Protein AF-A0A060CLX1-F1 (afdb_monomer_lite)

Organism: NCBI:txid453122

Radius of gyration: 15.93 Å; chains: 1; bounding box: 39×36×43 Å

InterPro domains:
  IPR006047 Glycosyl hydrolase family 13, catalytic domain [PF00128] (34-135)
  IPR017853 Glycoside hydrolase superfamily [SSF51445] (4-137)

pLDDT: mean 95.96, std 5.62, range [49.81, 98.69]

Foldseek 3Di:
DPPDLEEAPVVLLVLLLCPLVVVDFLVVSLVSVVVVCVVCDVNRQLAYEDENDEQAFWQNCQSDPDPLSLLLSVLCLLQDHYHYDDYAQVQLPDGAGGPPRNVDDHPPVSPDPPRPSNVSNVVSVVVSVVQVLSNRFDWDFDDDHQWNWIWRHDVDNVSIDIDTHRSD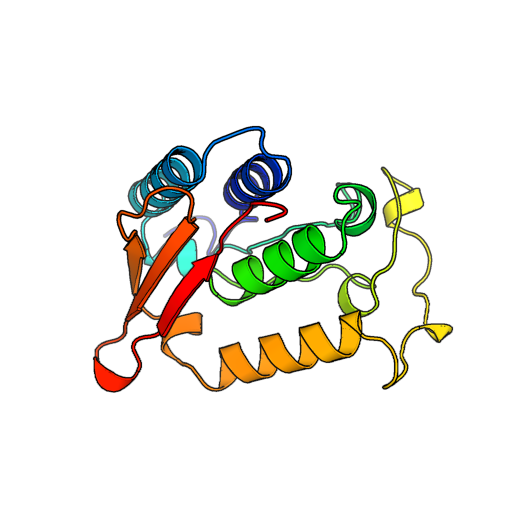PD

Secondary structure (DSSP, 8-state):
--S-S--B-HHHHHHHHHHHTTSS-HHHHHHHHHHHHHHH-HHHHHHSEEES--TTS--HHHH--SHHHHHHHHHHHHHSSSEEEPPTTGGGT----STTGGGPPP-GGG-STT-HHHHHHHHHHHHHHH-HHHHHPEEEE---SSSEEEEEE-S-GGG-EEEEE--S--

Structure (mmCIF, N/CA/C/O backbone):
data_AF-A0A060CLX1-F1
#
_entry.id   AF-A0A060CLX1-F1
#
loop_
_atom_site.group_PDB
_atom_site.id
_atom_site.type_symbol
_atom_site.label_atom_id
_atom_site.label_alt_id
_atom_site.label_comp_id
_atom_site.label_asym_id
_atom_site.label_entity_id
_atom_site.label_seq_id
_atom_site.pdbx_PDB_ins_code
_atom_site.Cartn_x
_atom_site.Cartn_y
_atom_site.Cartn_z
_atom_site.occupancy
_atom_site.B_iso_or_equiv
_atom_site.auth_seq_id
_atom_site.auth_comp_id
_atom_site.auth_asym_id
_atom_site.auth_atom_id
_atom_site.pdbx_PDB_model_num
ATOM 1 N N . TYR A 1 1 ? -23.623 19.374 -2.122 1.00 49.81 1 TYR A N 1
ATOM 2 C CA . TYR A 1 1 ? -23.088 18.103 -2.648 1.00 49.81 1 TYR A CA 1
ATOM 3 C C . TYR A 1 1 ? -21.572 18.183 -2.641 1.00 49.81 1 TYR A C 1
ATOM 5 O O . TYR A 1 1 ? -21.077 19.271 -2.926 1.00 49.81 1 TYR A O 1
ATOM 13 N N . PRO A 1 2 ? -20.837 17.120 -2.265 1.00 68.62 2 PRO A N 1
ATOM 14 C CA . PRO A 1 2 ? -19.383 17.125 -2.406 1.00 68.62 2 PRO A CA 1
ATOM 15 C C . PRO A 1 2 ? -19.018 17.325 -3.884 1.00 68.62 2 PRO A C 1
ATOM 17 O O . PRO A 1 2 ? -19.722 16.833 -4.763 1.00 68.62 2 PRO A O 1
ATOM 20 N N . ALA A 1 3 ? -17.953 18.082 -4.156 1.00 86.56 3 ALA A N 1
ATOM 21 C CA . ALA A 1 3 ? -17.524 18.371 -5.527 1.00 86.56 3 ALA A CA 1
ATOM 22 C C . ALA A 1 3 ? -16.907 17.144 -6.230 1.00 86.56 3 ALA A C 1
ATOM 24 O O . ALA A 1 3 ? -16.885 17.094 -7.455 1.00 86.56 3 ALA A O 1
ATOM 25 N N . VAL A 1 4 ? -16.418 16.165 -5.457 1.00 91.81 4 VAL A N 1
ATOM 26 C CA . VAL A 1 4 ? -15.814 14.907 -5.924 1.00 91.81 4 VAL A CA 1
ATOM 27 C C . VAL A 1 4 ? -16.103 13.770 -4.935 1.00 91.81 4 VAL A C 1
ATOM 29 O O . VAL A 1 4 ? -16.240 14.015 -3.735 1.00 91.81 4 VAL A O 1
ATOM 32 N N . ASP A 1 5 ? -16.156 12.526 -5.419 1.00 91.25 5 ASP A N 1
ATOM 33 C CA . ASP A 1 5 ? -16.372 11.335 -4.578 1.00 91.25 5 ASP A CA 1
ATOM 34 C C . ASP A 1 5 ? -15.096 10.821 -3.898 1.00 91.25 5 ASP A C 1
ATOM 36 O O . ASP A 1 5 ? -15.161 10.216 -2.828 1.00 91.25 5 ASP A O 1
ATOM 40 N N . GLY A 1 6 ? -13.937 11.061 -4.509 1.00 92.25 6 GLY A N 1
ATOM 41 C CA . GLY A 1 6 ? -12.635 10.631 -4.016 1.00 92.25 6 GLY A CA 1
ATOM 42 C C . GLY A 1 6 ? -11.505 11.334 -4.760 1.00 92.25 6 GLY A C 1
ATOM 43 O O . GLY A 1 6 ? -11.689 11.846 -5.862 1.00 92.25 6 GLY A O 1
ATOM 44 N N . VAL A 1 7 ? -10.329 11.361 -4.140 1.00 95.38 7 VAL A N 1
ATOM 45 C CA . VAL A 1 7 ? -9.103 11.944 -4.701 1.00 95.38 7 VAL A CA 1
ATOM 46 C C . VAL A 1 7 ? -7.963 10.935 -4.634 1.00 95.38 7 VAL A C 1
ATOM 48 O O . VAL A 1 7 ? -8.042 9.938 -3.914 1.00 95.38 7 VAL A O 1
ATOM 51 N N . MET A 1 8 ? -6.877 11.197 -5.356 1.00 97.31 8 MET A N 1
ATOM 52 C CA . MET A 1 8 ? -5.642 10.432 -5.199 1.00 97.31 8 MET A CA 1
ATOM 53 C C . MET A 1 8 ? -5.014 10.728 -3.836 1.00 97.31 8 MET A C 1
ATOM 55 O O . MET A 1 8 ? -4.643 11.865 -3.547 1.00 97.31 8 MET A O 1
ATOM 59 N N . ASN A 1 9 ? -4.858 9.703 -3.000 1.00 97.12 9 ASN A N 1
ATOM 60 C CA . ASN A 1 9 ? -4.272 9.827 -1.670 1.00 97.12 9 ASN A CA 1
ATOM 61 C C . ASN A 1 9 ? -2.732 9.912 -1.733 1.00 97.12 9 ASN A C 1
ATOM 63 O O . ASN A 1 9 ? -2.003 9.014 -1.302 1.00 97.12 9 ASN A O 1
ATOM 67 N N . MET A 1 10 ? -2.230 11.023 -2.277 1.00 97.31 10 MET A N 1
ATOM 68 C CA . MET A 1 10 ? -0.794 11.307 -2.382 1.00 97.31 10 MET A CA 1
ATOM 69 C C . MET A 1 10 ? -0.150 11.597 -1.018 1.00 97.31 10 MET A C 1
ATOM 71 O O . MET A 1 10 ? 1.054 11.388 -0.837 1.00 97.31 10 MET A O 1
ATOM 75 N N . HIS A 1 11 ? -0.942 12.027 -0.031 1.00 97.19 11 HIS A N 1
ATOM 76 C CA . HIS A 1 11 ? -0.466 12.208 1.338 1.00 97.19 11 HIS A CA 1
ATOM 77 C C . HIS A 1 11 ? -0.151 10.857 1.997 1.00 97.19 11 HIS A C 1
ATOM 79 O O . HIS A 1 11 ? 0.964 10.649 2.475 1.00 97.19 11 HIS A O 1
ATOM 85 N N . GLY A 1 12 ? -1.069 9.891 1.903 1.00 97.88 12 GLY A N 1
ATOM 86 C CA . GLY A 1 12 ? -0.856 8.514 2.345 1.00 97.88 12 GLY A CA 1
ATOM 87 C C . GLY A 1 12 ? 0.348 7.864 1.662 1.00 97.88 12 GLY A C 1
ATOM 88 O O . GLY A 1 12 ? 1.184 7.260 2.334 1.00 97.88 12 GLY A O 1
ATOM 89 N N . ARG A 1 13 ? 0.520 8.075 0.347 1.00 98.25 13 ARG A N 1
ATOM 90 C CA . ARG A 1 13 ? 1.744 7.677 -0.374 1.00 98.25 13 ARG A CA 1
ATOM 91 C C . ARG A 1 13 ? 3.006 8.229 0.288 1.00 98.25 13 ARG A C 1
ATOM 93 O O . ARG A 1 13 ? 3.963 7.492 0.507 1.00 98.25 13 ARG A O 1
ATOM 100 N N . THR A 1 14 ? 3.013 9.524 0.594 1.00 98.50 14 THR A N 1
ATOM 101 C CA . THR A 1 14 ? 4.171 10.214 1.180 1.00 98.50 14 THR A CA 1
ATOM 102 C C . THR A 1 14 ? 4.524 9.648 2.552 1.00 98.50 14 THR A C 1
ATOM 104 O O . THR A 1 14 ? 5.695 9.366 2.802 1.00 98.50 14 THR A O 1
ATOM 107 N N . ILE A 1 15 ? 3.519 9.410 3.402 1.00 98.56 15 ILE A N 1
ATOM 108 C CA . ILE A 1 15 ? 3.701 8.786 4.719 1.00 98.56 15 ILE A CA 1
ATOM 109 C C . ILE A 1 15 ? 4.324 7.393 4.570 1.00 98.56 15 ILE A C 1
ATOM 111 O O . ILE A 1 15 ? 5.328 7.101 5.218 1.00 98.56 15 ILE A O 1
ATOM 115 N N . LEU A 1 16 ? 3.771 6.545 3.695 1.00 98.44 16 LEU A N 1
ATOM 116 C CA . LEU A 1 16 ? 4.256 5.173 3.510 1.00 98.44 16 LEU A CA 1
ATOM 117 C C . LEU A 1 16 ? 5.688 5.128 2.972 1.00 98.44 16 LEU A C 1
ATOM 119 O O . LEU A 1 16 ? 6.501 4.351 3.465 1.00 98.44 16 LEU A O 1
ATOM 123 N N . LEU A 1 17 ? 6.028 5.976 1.999 1.00 98.38 17 LEU A N 1
ATOM 124 C CA . LEU A 1 17 ? 7.393 6.033 1.474 1.00 98.38 17 LEU A CA 1
ATOM 125 C C . LEU A 1 17 ? 8.385 6.560 2.515 1.00 98.38 17 LEU A C 1
ATOM 127 O O . LEU A 1 17 ? 9.489 6.030 2.619 1.00 98.38 17 LEU A O 1
ATOM 131 N N . ALA A 1 18 ? 8.006 7.571 3.301 1.00 98.44 18 ALA A N 1
ATOM 132 C CA . ALA A 1 18 ? 8.853 8.082 4.374 1.00 98.44 18 ALA A CA 1
ATOM 133 C C . ALA A 1 18 ? 9.081 7.029 5.471 1.00 98.44 18 ALA A C 1
ATOM 135 O O . ALA A 1 18 ? 10.209 6.884 5.937 1.00 98.44 18 ALA A O 1
ATOM 136 N N . LEU A 1 19 ? 8.044 6.265 5.834 1.00 98.06 19 LEU A N 1
ATOM 137 C CA . LEU A 1 19 ? 8.141 5.143 6.769 1.00 98.06 19 LEU A CA 1
ATOM 138 C C . LEU A 1 19 ? 9.112 4.072 6.258 1.00 98.06 19 LEU A C 1
ATOM 140 O O . LEU A 1 19 ? 10.051 3.701 6.953 1.00 98.06 19 LEU A O 1
ATOM 144 N N . LEU A 1 20 ? 8.912 3.596 5.027 1.00 97.88 20 LEU A N 1
ATOM 145 C CA . LEU A 1 20 ? 9.689 2.485 4.469 1.00 97.88 20 LEU A CA 1
ATOM 146 C C . LEU A 1 20 ? 11.145 2.855 4.188 1.00 97.88 20 LEU A C 1
ATOM 148 O O . LEU A 1 20 ? 12.011 1.988 4.213 1.00 97.88 20 LEU A O 1
ATOM 152 N N . GLN A 1 21 ? 11.428 4.134 3.944 1.00 96.81 21 GLN A N 1
ATOM 153 C CA . GLN A 1 21 ? 12.787 4.657 3.795 1.00 96.81 21 GLN A CA 1
ATOM 154 C C . GLN A 1 21 ? 13.404 5.105 5.129 1.00 96.81 21 GLN A C 1
ATOM 156 O O . GLN A 1 21 ? 14.431 5.779 5.115 1.00 96.81 21 GLN A O 1
ATOM 161 N N . ALA A 1 22 ? 12.774 4.773 6.263 1.00 96.25 22 ALA A N 1
ATOM 162 C CA . ALA A 1 22 ? 13.215 5.141 7.609 1.00 96.25 22 ALA A CA 1
ATOM 163 C C . ALA A 1 22 ? 13.436 6.656 7.812 1.00 96.25 22 ALA A C 1
ATOM 165 O O . ALA A 1 22 ? 14.217 7.076 8.663 1.00 96.25 22 ALA A O 1
ATOM 166 N N . ARG A 1 23 ? 12.734 7.500 7.042 1.00 97.62 23 ARG A N 1
ATOM 167 C CA . ARG A 1 23 ? 12.762 8.968 7.183 1.00 97.62 23 ARG A CA 1
ATOM 168 C C . ARG A 1 23 ? 11.893 9.454 8.342 1.00 97.62 23 ARG A C 1
ATOM 170 O O . ARG A 1 23 ? 12.117 10.546 8.854 1.00 97.62 23 ARG A O 1
ATOM 177 N N . ILE A 1 24 ? 10.907 8.654 8.747 1.00 97.44 24 ILE A N 1
ATOM 178 C CA . ILE A 1 24 ? 10.068 8.876 9.929 1.00 97.44 24 ILE A CA 1
ATOM 179 C C . ILE A 1 24 ? 9.900 7.564 10.697 1.00 97.44 24 ILE A C 1
ATOM 181 O O . ILE A 1 24 ? 9.952 6.484 10.111 1.00 97.44 24 ILE A O 1
ATOM 185 N N . SER A 1 25 ? 9.679 7.662 12.010 1.00 96.88 25 SER A N 1
ATOM 186 C CA . SER A 1 25 ? 9.451 6.485 12.851 1.00 96.88 25 SER A CA 1
ATOM 187 C C . SER A 1 25 ? 8.054 5.881 12.625 1.00 96.88 25 SER A C 1
ATOM 189 O O . SER A 1 25 ? 7.145 6.590 12.171 1.00 96.88 25 SER A O 1
ATOM 191 N N . PRO A 1 26 ? 7.835 4.603 12.980 1.00 97.12 26 PRO A N 1
ATOM 192 C CA . PRO A 1 26 ? 6.522 3.962 12.877 1.00 97.12 26 PRO A CA 1
ATOM 193 C C . PRO A 1 26 ? 5.430 4.686 13.669 1.00 97.12 26 PRO A C 1
ATOM 195 O O . PRO A 1 26 ? 4.293 4.795 13.208 1.00 97.12 26 PRO A O 1
ATOM 198 N N . GLU A 1 27 ? 5.776 5.254 14.822 1.00 96.06 27 GLU A N 1
ATOM 199 C CA . GLU A 1 27 ? 4.866 6.021 15.671 1.00 96.06 27 GLU A CA 1
ATOM 200 C C . GLU A 1 27 ? 4.484 7.347 15.008 1.00 96.06 27 GLU A C 1
ATOM 202 O O . GLU A 1 27 ? 3.312 7.728 15.023 1.00 96.06 27 GLU A O 1
ATOM 207 N N . HIS A 1 28 ? 5.449 8.040 14.389 1.00 97.12 28 HIS A N 1
ATOM 208 C CA . HIS A 1 28 ? 5.178 9.256 13.622 1.00 97.12 28 HIS A CA 1
ATOM 209 C C . HIS A 1 28 ? 4.298 8.969 12.410 1.00 97.12 28 HIS A C 1
ATOM 211 O O . HIS A 1 28 ? 3.283 9.639 12.236 1.00 97.12 28 HIS A O 1
ATOM 217 N N . ALA A 1 29 ? 4.631 7.945 11.623 1.00 97.94 29 ALA A N 1
ATOM 218 C CA . ALA A 1 29 ? 3.825 7.546 10.476 1.00 97.94 29 ALA A CA 1
ATOM 219 C C . ALA A 1 29 ? 2.393 7.180 10.893 1.00 97.94 29 ALA A C 1
ATOM 221 O O . ALA A 1 29 ? 1.435 7.619 10.259 1.00 97.94 29 ALA A O 1
ATOM 222 N N . SER A 1 30 ? 2.235 6.431 11.988 1.00 97.31 30 SER A N 1
ATOM 223 C CA . SER A 1 30 ? 0.922 6.034 12.507 1.00 97.31 30 SER A CA 1
ATOM 224 C C . SER A 1 30 ? 0.104 7.241 12.981 1.00 97.31 30 SER A C 1
ATOM 226 O O . SER A 1 30 ? -1.095 7.303 12.716 1.00 97.31 30 SER A O 1
ATOM 228 N N . ARG A 1 31 ? 0.737 8.219 13.650 1.00 97.44 31 ARG A N 1
ATOM 229 C CA . ARG A 1 31 ? 0.085 9.482 14.041 1.00 97.44 31 ARG A CA 1
ATOM 230 C C . ARG A 1 31 ? -0.344 10.298 12.824 1.00 97.44 31 ARG A C 1
ATOM 232 O O . ARG A 1 31 ? -1.499 10.690 12.759 1.00 97.44 31 ARG A O 1
ATOM 239 N N . MET A 1 32 ? 0.547 10.494 11.849 1.00 98.00 32 MET A N 1
ATOM 240 C CA . MET A 1 32 ? 0.233 11.226 10.615 1.00 98.00 32 MET A CA 1
ATOM 241 C C . MET A 1 32 ? -0.910 10.566 9.840 1.00 98.00 32 MET A C 1
ATOM 243 O O . MET A 1 32 ? -1.790 11.255 9.331 1.00 98.00 32 MET A O 1
ATOM 247 N N . TRP A 1 33 ? -0.928 9.230 9.782 1.00 97.75 33 TRP A N 1
ATOM 248 C CA . TRP A 1 33 ? -2.016 8.499 9.139 1.00 97.75 33 TRP A CA 1
ATOM 249 C C . TRP A 1 33 ? -3.348 8.709 9.863 1.00 97.75 33 TRP A C 1
ATOM 251 O O . TRP A 1 33 ? -4.353 8.967 9.209 1.00 97.75 33 TRP A O 1
ATOM 261 N N . GLN A 1 34 ? -3.362 8.639 11.200 1.00 97.25 34 GLN A N 1
ATOM 262 C CA . GLN A 1 34 ? -4.564 8.922 11.991 1.00 97.25 34 GLN A CA 1
ATOM 263 C C . GLN A 1 34 ? -5.058 10.355 11.758 1.00 97.25 34 GLN A C 1
ATOM 265 O O . GLN A 1 34 ? -6.228 10.531 11.448 1.00 97.25 34 GLN A O 1
ATOM 270 N N . THR A 1 35 ? -4.171 11.354 11.801 1.00 97.56 35 THR A N 1
ATOM 271 C CA . THR A 1 35 ? -4.527 12.752 11.510 1.00 97.56 35 THR A CA 1
ATOM 272 C C . THR A 1 35 ? -5.141 12.903 10.117 1.00 97.56 35 THR A C 1
ATOM 274 O O . THR A 1 35 ? -6.198 13.502 9.982 1.00 97.56 35 THR A O 1
ATOM 277 N N . MET A 1 36 ? -4.555 12.281 9.086 1.00 96.88 36 MET A N 1
ATOM 278 C CA . MET A 1 36 ? -5.123 12.293 7.731 1.00 96.88 36 MET A CA 1
ATOM 279 C C . MET A 1 36 ? -6.539 11.691 7.679 1.00 96.88 36 MET A C 1
ATOM 281 O O . MET A 1 36 ? -7.396 12.209 6.959 1.00 96.88 36 MET A O 1
ATOM 285 N N . MET A 1 37 ? -6.782 10.593 8.406 1.00 95.62 37 MET A N 1
ATOM 286 C CA . MET A 1 37 ? -8.105 9.962 8.496 1.00 95.62 37 MET A CA 1
ATOM 287 C C . MET A 1 37 ? -9.119 10.878 9.194 1.00 95.62 37 MET A C 1
ATOM 289 O O . MET A 1 37 ? -10.248 10.993 8.717 1.00 95.62 37 MET A O 1
ATOM 293 N N . ASP A 1 38 ? -8.711 11.524 10.288 1.00 95.56 38 ASP A N 1
ATOM 294 C CA . ASP A 1 38 ? -9.561 12.408 11.089 1.00 95.56 38 ASP A CA 1
ATOM 295 C C . ASP A 1 38 ? -9.927 13.682 10.309 1.00 95.56 38 ASP A C 1
ATOM 297 O O . ASP A 1 38 ? -11.101 14.045 10.245 1.00 95.56 38 ASP A O 1
ATOM 301 N N . ASP A 1 39 ? -8.953 14.297 9.632 1.00 95.19 39 ASP A N 1
ATOM 302 C CA . ASP A 1 39 ? -9.141 15.525 8.848 1.00 95.19 39 ASP A CA 1
ATOM 303 C C . ASP A 1 39 ? -10.010 15.301 7.602 1.00 95.19 39 ASP A C 1
ATOM 305 O O . ASP A 1 39 ? -10.791 16.167 7.206 1.00 95.19 39 ASP A O 1
ATOM 309 N N . SER A 1 40 ? -9.869 14.139 6.957 1.00 92.81 40 SER A N 1
ATOM 310 C CA . SER A 1 40 ? -10.592 13.835 5.714 1.00 92.81 40 SER A CA 1
ATOM 311 C C . SER A 1 40 ? -11.992 13.275 5.962 1.00 92.81 40 SER A C 1
ATOM 313 O O . SER A 1 40 ? -12.836 13.312 5.067 1.00 92.81 40 SER A O 1
ATOM 315 N N . GLY A 1 41 ? -12.235 12.712 7.146 1.00 92.19 41 GLY A N 1
ATOM 316 C CA . GLY A 1 41 ? -13.413 11.907 7.432 1.00 92.19 41 GLY A CA 1
ATOM 317 C C . GLY A 1 41 ? -13.323 10.498 6.837 1.00 92.19 41 GLY A C 1
ATOM 318 O O . GLY A 1 41 ? -12.855 10.268 5.716 1.00 92.19 41 GLY A O 1
ATOM 319 N N . TYR A 1 42 ? -13.819 9.526 7.599 1.00 91.31 42 TYR A N 1
ATOM 320 C CA . TYR A 1 42 ? -13.658 8.105 7.297 1.00 91.31 42 TYR A CA 1
ATOM 321 C C . TYR A 1 42 ? -14.288 7.689 5.951 1.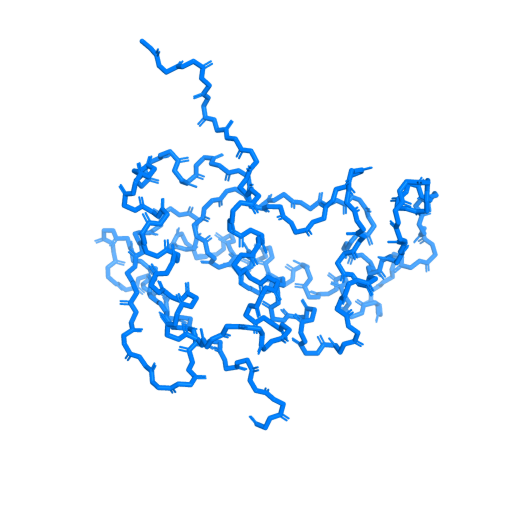00 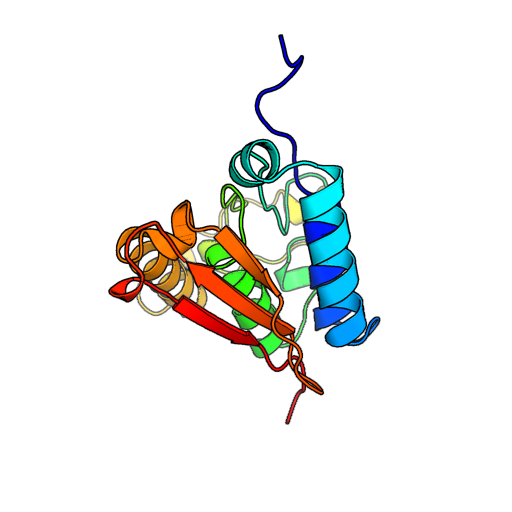91.31 42 TYR A C 1
ATOM 323 O O . TYR A 1 42 ? -13.635 7.041 5.129 1.00 91.31 42 TYR A O 1
ATOM 331 N N . ASP A 1 43 ? -15.519 8.131 5.682 1.00 91.69 43 ASP A N 1
ATOM 332 C CA . ASP A 1 43 ? -16.257 7.796 4.456 1.00 91.69 43 ASP A CA 1
ATOM 333 C C . ASP A 1 43 ? -15.584 8.323 3.185 1.00 91.69 43 ASP A C 1
ATOM 335 O O . ASP A 1 43 ? -15.574 7.648 2.152 1.00 91.69 43 ASP A O 1
ATOM 339 N N . HIS A 1 44 ? -15.009 9.526 3.246 1.00 93.50 44 HIS A N 1
ATOM 340 C CA . HIS A 1 44 ? -14.255 10.095 2.130 1.00 93.50 44 HIS A CA 1
ATOM 341 C C . HIS A 1 44 ? -12.949 9.335 1.923 1.00 93.50 44 HIS A C 1
ATOM 343 O O . HIS A 1 44 ? -12.573 9.037 0.787 1.00 93.50 44 HIS A O 1
ATOM 349 N N . MET A 1 45 ? -12.287 8.949 3.014 1.00 94.88 45 MET A N 1
ATOM 350 C CA . MET A 1 45 ? -11.025 8.234 2.921 1.00 94.88 45 MET A CA 1
ATOM 351 C C . MET A 1 45 ? -11.174 6.805 2.400 1.00 94.88 45 MET A C 1
ATOM 353 O O . MET A 1 45 ? -10.296 6.333 1.686 1.00 94.88 45 MET A O 1
ATOM 357 N N . LEU A 1 46 ? -12.313 6.144 2.629 1.00 95.19 46 LEU A N 1
ATOM 358 C CA . LEU A 1 46 ? -12.625 4.867 1.977 1.00 95.19 46 LEU A CA 1
ATOM 359 C C . LEU A 1 46 ? -12.752 4.969 0.448 1.00 95.19 46 LEU A C 1
ATOM 361 O O . LEU A 1 46 ? -12.484 3.987 -0.247 1.00 95.19 46 LEU A O 1
ATOM 365 N N . LYS A 1 47 ? -13.140 6.135 -0.080 1.00 95.44 47 LYS A N 1
ATOM 366 C CA . LYS A 1 47 ? -13.318 6.379 -1.522 1.00 95.44 47 LYS A CA 1
ATOM 367 C C . LYS A 1 47 ? -12.054 6.915 -2.195 1.00 95.44 47 LYS A C 1
ATOM 369 O O . LYS A 1 47 ? -11.900 6.769 -3.407 1.00 95.44 47 LYS A O 1
ATOM 374 N N . ALA A 1 48 ? -11.145 7.512 -1.426 1.00 97.06 48 ALA A N 1
ATOM 375 C CA . ALA A 1 48 ? -9.870 8.008 -1.927 1.00 97.06 48 ALA A CA 1
ATOM 376 C C . ALA A 1 48 ? -9.000 6.869 -2.484 1.00 97.06 48 ALA A C 1
ATOM 378 O O . ALA A 1 48 ? -8.984 5.756 -1.958 1.00 97.06 48 ALA A O 1
ATOM 379 N N . TRP A 1 49 ? -8.265 7.141 -3.560 1.00 97.81 49 TRP A N 1
ATOM 380 C CA . TRP A 1 49 ? -7.427 6.148 -4.225 1.00 97.81 49 TRP A CA 1
ATOM 381 C C . TRP A 1 49 ? -6.063 6.072 -3.548 1.00 97.81 49 TRP A C 1
ATOM 383 O O . TRP A 1 49 ? -5.271 7.011 -3.635 1.00 97.81 49 TRP A O 1
ATOM 393 N N . LEU A 1 50 ? -5.760 4.951 -2.898 1.00 97.50 50 LEU A N 1
ATOM 394 C CA . LEU A 1 50 ? -4.440 4.700 -2.339 1.00 97.50 50 LEU A CA 1
ATOM 395 C C . LEU A 1 50 ? -3.493 4.251 -3.455 1.00 97.50 50 LEU A C 1
ATOM 397 O O . LEU A 1 50 ? -3.508 3.096 -3.893 1.00 97.50 50 LEU A O 1
ATOM 401 N N . VAL A 1 51 ? -2.684 5.202 -3.914 1.00 97.44 51 VAL A N 1
ATOM 402 C CA . VAL A 1 51 ? -1.753 5.086 -5.040 1.00 97.44 51 VAL A CA 1
ATOM 403 C C . VAL A 1 51 ? -0.324 5.127 -4.504 1.00 97.44 51 VAL A C 1
ATOM 405 O O . VAL A 1 51 ? 0.001 5.991 -3.696 1.00 97.44 51 VAL A O 1
ATOM 408 N N . LEU A 1 52 ? 0.544 4.219 -4.952 1.00 98.31 52 LEU A N 1
ATOM 409 C CA . LEU A 1 52 ? 1.974 4.236 -4.600 1.00 98.31 52 LEU A CA 1
ATOM 410 C C . LEU A 1 52 ? 2.871 4.716 -5.747 1.00 98.31 52 LEU A C 1
ATOM 412 O O . LEU A 1 52 ? 3.977 5.200 -5.512 1.00 98.31 52 LEU A O 1
ATOM 416 N N . ASP A 1 53 ? 2.378 4.612 -6.970 1.00 98.00 53 ASP A N 1
ATOM 417 C CA . ASP A 1 53 ? 3.035 4.966 -8.218 1.00 98.00 53 ASP A CA 1
ATOM 418 C C . ASP A 1 53 ? 1.975 5.235 -9.293 1.00 98.00 53 ASP A C 1
ATOM 420 O O . ASP A 1 53 ? 0.868 4.703 -9.228 1.00 98.00 53 ASP A O 1
ATOM 424 N N . ASN A 1 54 ? 2.295 6.091 -10.261 1.00 97.56 54 ASN A N 1
ATOM 425 C CA . ASN A 1 54 ? 1.447 6.409 -11.412 1.00 97.56 54 ASN A CA 1
ATOM 426 C C . ASN A 1 54 ? 2.313 6.938 -12.575 1.00 97.56 54 ASN A C 1
ATOM 428 O O . ASN A 1 54 ? 3.533 6.820 -12.556 1.00 97.56 54 ASN A O 1
ATOM 432 N N . HIS A 1 55 ? 1.685 7.542 -13.582 1.00 97.06 55 HIS A N 1
ATOM 433 C CA . HI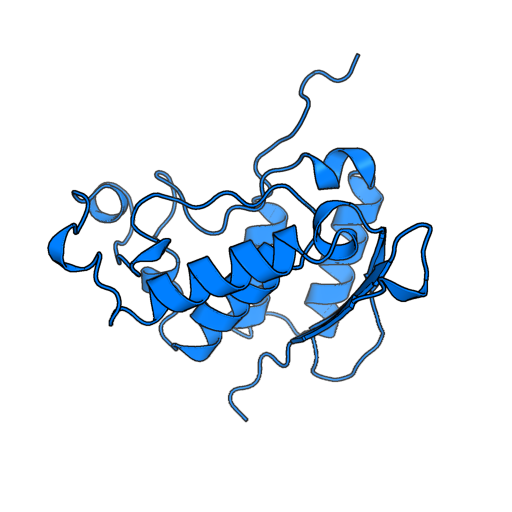S A 1 55 ? 2.370 8.100 -14.749 1.00 97.06 55 HIS A CA 1
ATOM 434 C C . HIS A 1 55 ? 3.075 9.448 -14.502 1.00 97.06 55 HIS A C 1
ATOM 436 O O . HIS A 1 55 ? 3.799 9.896 -15.389 1.00 97.06 55 HIS A O 1
ATOM 442 N N . ASP A 1 56 ? 2.899 10.062 -13.327 1.00 97.25 56 ASP A N 1
ATOM 443 C CA . ASP A 1 56 ? 3.514 11.341 -12.924 1.00 97.25 56 ASP A CA 1
ATOM 444 C C . ASP A 1 56 ? 4.517 11.173 -11.773 1.00 97.25 56 ASP A C 1
ATOM 446 O O . ASP A 1 56 ? 4.988 12.146 -11.193 1.00 97.25 56 ASP A O 1
ATOM 450 N N . THR A 1 57 ? 4.799 9.930 -11.377 1.00 97.31 57 THR A N 1
ATOM 451 C CA . THR A 1 57 ? 5.758 9.616 -10.318 1.00 97.31 57 THR A CA 1
ATOM 452 C C . THR A 1 57 ? 6.605 8.408 -10.706 1.00 97.31 57 THR A C 1
ATOM 454 O O . THR A 1 57 ? 6.133 7.552 -11.461 1.00 97.31 57 THR A O 1
ATOM 457 N N . PRO A 1 58 ? 7.829 8.272 -10.166 1.00 98.19 58 PRO A N 1
ATOM 458 C CA . PRO A 1 58 ? 8.610 7.064 -10.366 1.00 98.19 58 PRO A CA 1
ATOM 459 C C . PRO A 1 58 ? 7.888 5.823 -9.852 1.00 98.19 58 PRO A C 1
ATOM 461 O O . PRO A 1 58 ? 7.153 5.871 -8.855 1.00 98.19 58 PRO A O 1
ATOM 464 N N . ARG A 1 59 ? 8.130 4.687 -10.514 1.00 98.44 59 ARG A N 1
ATOM 465 C CA . ARG A 1 59 ? 7.558 3.396 -10.110 1.00 98.44 59 ARG A CA 1
ATOM 466 C C . ARG A 1 59 ? 8.040 3.020 -8.712 1.00 98.44 59 ARG A C 1
ATOM 468 O O . ARG A 1 59 ? 9.184 3.293 -8.344 1.00 98.44 59 ARG A O 1
ATOM 475 N N . LEU A 1 60 ? 7.207 2.328 -7.935 1.00 98.12 60 LEU A N 1
ATOM 476 C CA . LEU A 1 60 ? 7.550 1.959 -6.557 1.00 98.12 60 LEU A CA 1
ATOM 477 C C . LEU A 1 60 ? 8.861 1.161 -6.477 1.00 98.12 60 LEU A C 1
ATOM 479 O O . LEU A 1 60 ? 9.687 1.436 -5.613 1.00 98.12 60 LEU A O 1
ATOM 483 N N . ASN A 1 61 ? 9.066 0.229 -7.411 1.00 96.94 61 ASN A N 1
ATOM 484 C CA . ASN A 1 61 ? 10.270 -0.605 -7.500 1.00 96.94 61 ASN A CA 1
ATOM 485 C C . ASN A 1 61 ? 11.519 0.193 -7.925 1.00 96.94 61 ASN A C 1
ATOM 487 O O . ASN A 1 61 ? 12.646 -0.239 -7.707 1.00 96.94 61 ASN A O 1
ATOM 491 N N . HIS A 1 62 ? 11.341 1.385 -8.503 1.00 97.69 62 HIS A N 1
ATOM 492 C CA . HIS A 1 62 ? 12.447 2.310 -8.725 1.00 97.69 62 HIS A CA 1
ATOM 493 C C . HIS A 1 62 ? 12.808 3.070 -7.437 1.00 97.69 62 HIS A C 1
ATOM 495 O O . HIS A 1 62 ? 13.986 3.294 -7.174 1.00 97.69 62 HIS A O 1
ATOM 501 N N . ILE A 1 63 ? 11.815 3.430 -6.617 1.00 98.06 63 ILE A N 1
ATOM 502 C CA . ILE A 1 63 ? 11.995 4.208 -5.377 1.00 98.06 63 ILE A CA 1
ATOM 503 C C . ILE A 1 63 ? 12.536 3.346 -4.228 1.00 98.06 63 ILE A C 1
ATOM 505 O O . ILE A 1 63 ? 13.435 3.766 -3.497 1.00 98.06 63 ILE A O 1
ATOM 509 N N . LEU A 1 64 ? 11.956 2.163 -4.029 1.00 97.50 64 LEU A N 1
ATOM 510 C CA . LEU A 1 64 ? 12.321 1.220 -2.976 1.00 97.50 64 LEU A CA 1
ATOM 511 C C . LEU A 1 64 ? 13.191 0.125 -3.583 1.00 97.50 64 LEU A C 1
ATOM 513 O O . LEU A 1 64 ? 12.815 -0.476 -4.583 1.00 97.50 64 LEU A O 1
ATOM 517 N N . LYS A 1 65 ? 14.355 -0.127 -2.980 1.00 93.44 65 LYS A N 1
ATOM 518 C CA . LYS A 1 65 ? 15.353 -1.057 -3.531 1.00 93.44 65 LYS A CA 1
ATOM 519 C C . LYS A 1 65 ? 15.365 -2.415 -2.847 1.00 93.44 65 LYS A C 1
ATOM 521 O O . LYS A 1 65 ? 15.875 -3.372 -3.418 1.00 93.44 65 LYS A O 1
ATOM 526 N N . GLN A 1 66 ? 14.814 -2.511 -1.640 1.00 96.00 66 GLN A N 1
ATOM 527 C CA . GLN A 1 66 ? 14.788 -3.764 -0.897 1.00 96.00 66 GLN A CA 1
ATOM 528 C C . GLN A 1 66 ? 13.446 -4.469 -1.097 1.00 96.00 66 GLN A C 1
ATOM 530 O O . GLN A 1 66 ? 12.386 -3.854 -0.961 1.00 96.00 66 GLN A O 1
ATOM 535 N N . ASP A 1 67 ? 13.490 -5.774 -1.372 1.00 95.06 67 ASP A N 1
ATOM 536 C CA . ASP A 1 67 ? 12.293 -6.593 -1.601 1.00 95.06 67 ASP A CA 1
ATOM 537 C C . ASP A 1 67 ? 11.291 -6.483 -0.441 1.00 95.06 67 ASP A C 1
ATOM 539 O O . ASP A 1 67 ? 10.100 -6.253 -0.658 1.00 95.06 67 ASP A O 1
ATOM 543 N N . TRP A 1 68 ? 11.770 -6.532 0.807 1.00 95.75 68 TRP A N 1
ATOM 544 C CA . TRP A 1 68 ? 10.901 -6.412 1.978 1.00 95.75 68 TRP A CA 1
ATOM 545 C C . TRP A 1 68 ? 10.149 -5.073 2.022 1.00 95.75 68 TRP A C 1
ATOM 547 O O . TRP A 1 68 ? 8.972 -5.062 2.381 1.00 95.75 68 TRP A O 1
ATOM 557 N N . GLN A 1 69 ? 10.769 -3.965 1.590 1.00 97.56 69 GLN A N 1
ATOM 558 C CA . GLN A 1 69 ? 10.122 -2.648 1.545 1.00 97.56 69 GLN A CA 1
ATOM 559 C C . GLN A 1 69 ? 8.989 -2.642 0.519 1.00 97.56 69 GLN A C 1
ATOM 561 O O . GLN A 1 69 ? 7.892 -2.172 0.813 1.00 97.56 69 GLN A O 1
ATOM 566 N N . ILE A 1 70 ? 9.232 -3.193 -0.674 1.00 97.75 70 ILE A N 1
ATOM 567 C CA . ILE A 1 70 ? 8.238 -3.271 -1.754 1.00 97.75 70 ILE A CA 1
ATOM 568 C C . ILE A 1 70 ? 7.062 -4.152 -1.321 1.00 97.75 70 ILE A C 1
ATOM 570 O O . ILE A 1 70 ? 5.899 -3.755 -1.443 1.00 97.75 70 ILE A O 1
ATOM 574 N N . ARG A 1 71 ? 7.349 -5.334 -0.765 1.00 97.81 71 ARG A N 1
ATOM 575 C CA . ARG A 1 71 ? 6.322 -6.267 -0.283 1.00 97.81 71 ARG A CA 1
ATOM 576 C C . ARG A 1 71 ? 5.503 -5.658 0.853 1.00 97.81 71 ARG A C 1
ATOM 578 O O . ARG A 1 71 ? 4.279 -5.802 0.862 1.00 97.81 71 ARG A O 1
ATOM 585 N N . MET A 1 72 ? 6.145 -4.938 1.773 1.00 98.31 72 MET A N 1
ATOM 586 C CA . MET A 1 72 ? 5.467 -4.230 2.859 1.00 98.31 72 MET A CA 1
ATOM 587 C C . MET A 1 72 ? 4.603 -3.083 2.340 1.00 98.31 72 MET A C 1
ATOM 589 O O . MET A 1 72 ? 3.448 -2.979 2.740 1.00 98.31 72 MET A O 1
ATOM 593 N N . ALA A 1 73 ? 5.110 -2.274 1.406 1.00 98.50 73 ALA A N 1
ATOM 594 C CA . ALA A 1 73 ? 4.355 -1.193 0.780 1.00 98.50 73 ALA A CA 1
ATOM 595 C C . ALA A 1 73 ? 3.058 -1.705 0.148 1.00 98.50 73 ALA A C 1
ATOM 597 O O . ALA A 1 73 ? 1.987 -1.159 0.403 1.00 98.50 73 ALA A O 1
ATOM 598 N N . ARG A 1 74 ? 3.138 -2.794 -0.631 1.00 98.38 74 ARG A N 1
ATOM 599 C CA . ARG A 1 74 ? 1.959 -3.420 -1.244 1.00 98.38 74 ARG A CA 1
ATOM 600 C C . ARG A 1 74 ? 1.042 -4.027 -0.185 1.00 98.38 74 ARG A C 1
ATOM 602 O O . ARG A 1 74 ? -0.163 -3.816 -0.238 1.00 98.38 74 ARG A O 1
ATOM 609 N N . THR A 1 75 ? 1.582 -4.699 0.827 1.00 98.50 75 THR A N 1
ATOM 610 C CA . THR A 1 75 ? 0.763 -5.243 1.924 1.00 98.50 75 THR A CA 1
ATOM 611 C C . THR A 1 75 ? -0.013 -4.138 2.647 1.00 98.50 75 THR A C 1
ATOM 613 O O . THR A 1 75 ? -1.219 -4.267 2.859 1.00 98.50 75 THR A O 1
ATOM 616 N N . LEU A 1 76 ? 0.637 -3.013 2.954 1.00 98.69 76 LEU A N 1
ATOM 617 C CA . LEU A 1 76 ? -0.003 -1.839 3.548 1.00 98.69 76 LEU A CA 1
ATOM 618 C C . LEU A 1 76 ? -1.030 -1.217 2.593 1.00 98.69 76 LEU A C 1
ATOM 620 O O . LEU A 1 76 ? -2.150 -0.948 3.014 1.00 98.69 76 LEU A O 1
ATOM 624 N N . GLN A 1 77 ? -0.714 -1.089 1.298 1.00 98.56 77 GLN A N 1
ATOM 625 C CA . GLN A 1 77 ? -1.650 -0.594 0.281 1.00 98.56 77 GLN A CA 1
ATOM 626 C C . GLN A 1 77 ? -2.961 -1.394 0.278 1.00 98.56 77 GLN A C 1
ATOM 628 O O . GLN A 1 77 ? -4.041 -0.819 0.202 1.00 98.56 77 GLN A O 1
ATOM 633 N N . PHE A 1 78 ? -2.881 -2.720 0.406 1.00 98.69 78 PHE A N 1
ATOM 634 C CA . PHE A 1 78 ? -4.050 -3.601 0.379 1.00 98.69 78 PHE A CA 1
ATOM 635 C C . PHE A 1 78 ? -4.788 -3.740 1.714 1.00 98.69 78 PHE A C 1
ATOM 637 O O . PHE A 1 78 ? -5.930 -4.209 1.724 1.00 98.69 78 PHE A O 1
ATOM 644 N N . THR A 1 79 ? -4.182 -3.326 2.825 1.00 98.56 79 THR A N 1
ATOM 645 C CA . THR A 1 79 ? -4.756 -3.484 4.170 1.00 98.56 79 THR A CA 1
ATOM 646 C C . THR A 1 79 ? -5.207 -2.169 4.805 1.00 98.56 79 THR A C 1
ATOM 648 O O . THR A 1 79 ? -6.067 -2.188 5.690 1.00 98.56 79 THR A O 1
ATOM 651 N N . LEU A 1 80 ? -4.710 -1.026 4.330 1.00 98.44 80 LEU A N 1
ATOM 652 C CA . LEU A 1 80 ? -5.135 0.303 4.768 1.00 98.44 80 LEU A CA 1
ATOM 653 C C . LEU A 1 80 ? -6.494 0.723 4.164 1.00 98.44 80 LEU A C 1
ATOM 655 O O . LEU A 1 80 ? -6.960 0.127 3.180 1.00 98.44 80 LEU A O 1
ATOM 659 N N . PRO A 1 81 ? -7.177 1.711 4.778 1.00 97.31 81 PRO A N 1
ATOM 660 C CA . PRO A 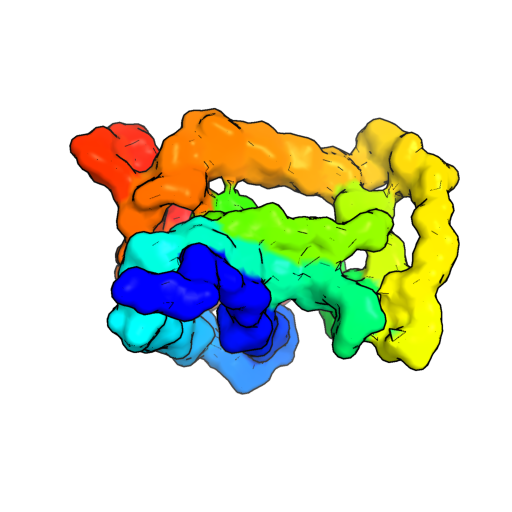1 81 ? -8.388 2.313 4.222 1.00 97.31 81 PRO A CA 1
ATOM 661 C C . PRO A 1 81 ? -8.138 2.981 2.868 1.00 97.31 81 PRO A C 1
ATOM 663 O O . PRO A 1 81 ? -7.053 3.503 2.615 1.00 97.31 81 PRO A O 1
ATOM 666 N N . GLY A 1 82 ? -9.170 2.984 2.025 1.00 96.31 82 GLY A N 1
ATOM 667 C CA . GLY A 1 82 ? -9.138 3.559 0.682 1.00 96.31 82 GLY A CA 1
ATOM 668 C C . GLY A 1 82 ? -9.307 2.528 -0.424 1.00 96.31 82 GLY A C 1
ATOM 669 O O . GLY A 1 82 ? -9.298 1.315 -0.193 1.00 96.31 82 GLY A O 1
ATOM 670 N N . SER A 1 83 ? -9.473 3.023 -1.644 1.00 97.12 83 SER A N 1
ATOM 671 C CA . SER A 1 83 ? -9.558 2.222 -2.858 1.00 97.12 83 SER A CA 1
ATOM 672 C C . SER A 1 83 ? -8.157 1.949 -3.395 1.00 97.12 83 SER A C 1
ATOM 674 O O . SER A 1 83 ? -7.420 2.873 -3.733 1.00 97.12 83 SER A O 1
ATOM 676 N N . VAL A 1 84 ? -7.765 0.678 -3.463 1.00 97.81 84 VAL A N 1
ATOM 677 C CA . VAL A 1 84 ? -6.452 0.292 -3.992 1.00 97.81 84 VAL A CA 1
ATOM 678 C C . VAL A 1 84 ? -6.389 0.620 -5.477 1.00 97.81 84 VAL A C 1
ATOM 680 O O . VAL A 1 84 ? -7.197 0.115 -6.253 1.00 97.81 84 VAL A O 1
ATOM 683 N N . CYS A 1 85 ? -5.401 1.417 -5.874 1.00 97.88 85 CYS A N 1
ATOM 684 C CA . CYS A 1 85 ? -5.137 1.726 -7.271 1.00 97.88 85 CYS A CA 1
ATOM 685 C C . CYS A 1 85 ? -3.703 1.311 -7.625 1.00 97.88 85 CYS A C 1
ATOM 687 O O . CYS A 1 85 ? -2.733 1.785 -7.025 1.00 97.88 85 CYS A O 1
ATOM 689 N N . LEU A 1 86 ? -3.581 0.372 -8.565 1.00 97.56 86 LEU A N 1
ATOM 690 C CA . LEU A 1 86 ? -2.307 -0.115 -9.085 1.00 97.56 86 LEU A CA 1
ATOM 691 C C . LEU A 1 86 ? -2.031 0.522 -10.441 1.00 97.56 86 LEU A C 1
ATOM 693 O O . LEU A 1 86 ? -2.916 0.593 -11.293 1.00 97.56 86 LEU A O 1
ATOM 697 N N . TYR A 1 87 ? -0.787 0.932 -10.651 1.00 98.38 87 TYR A N 1
ATOM 698 C CA . TYR A 1 87 ? -0.311 1.346 -11.960 1.00 98.38 87 TYR A CA 1
ATOM 699 C C . TYR A 1 87 ? 0.117 0.125 -12.780 1.00 98.38 87 TYR A C 1
ATOM 701 O O . TYR A 1 87 ? 0.677 -0.823 -12.231 1.00 98.38 87 TYR A O 1
ATOM 709 N N . TYR A 1 88 ? -0.159 0.121 -14.088 1.00 98.31 88 TYR A N 1
ATOM 710 C CA . TYR A 1 88 ? 0.101 -1.053 -14.926 1.00 98.31 88 TYR A CA 1
ATOM 711 C C . TYR A 1 88 ? 1.575 -1.466 -14.863 1.00 98.31 88 TYR A C 1
ATOM 713 O O . TYR A 1 88 ? 2.480 -0.622 -14.858 1.00 98.31 88 TYR A O 1
ATOM 721 N N . GLY A 1 89 ? 1.826 -2.769 -14.814 1.00 98.25 89 GLY A N 1
ATOM 722 C CA . GLY A 1 89 ? 3.169 -3.314 -14.698 1.00 98.25 89 GLY A CA 1
ATOM 723 C C . GLY A 1 89 ? 3.696 -3.379 -13.266 1.00 98.25 89 GLY A C 1
ATOM 724 O O . GLY A 1 89 ? 4.633 -4.136 -13.003 1.00 98.25 89 GLY A O 1
ATOM 725 N N . SER A 1 90 ? 3.101 -2.655 -12.315 1.00 97.75 90 SER A N 1
ATOM 726 C CA . SER A 1 90 ? 3.479 -2.756 -10.902 1.00 97.75 90 SER A CA 1
ATOM 727 C C . SER A 1 90 ? 3.167 -4.143 -10.331 1.00 97.75 90 SER A C 1
ATOM 729 O O . SER A 1 90 ? 3.909 -4.643 -9.487 1.00 97.75 90 SER A O 1
ATOM 731 N N . GLU A 1 91 ? 2.137 -4.815 -10.850 1.00 98.06 91 GLU A N 1
ATOM 732 C CA . GLU A 1 91 ? 1.761 -6.182 -10.490 1.00 98.06 91 GLU A CA 1
ATOM 733 C C . GLU A 1 91 ? 2.794 -7.235 -10.909 1.00 98.06 91 GLU A C 1
ATOM 735 O O . GLU A 1 91 ? 2.885 -8.284 -10.278 1.00 98.06 91 GLU A O 1
ATOM 740 N N . VAL A 1 92 ? 3.612 -6.950 -11.927 1.00 98.19 92 VAL A N 1
ATOM 741 C CA . VAL A 1 92 ? 4.730 -7.814 -12.347 1.00 98.19 92 VAL A CA 1
ATOM 742 C C . VAL A 1 92 ? 6.096 -7.276 -11.921 1.00 98.19 92 VAL A C 1
ATOM 744 O O . VAL A 1 92 ? 7.108 -7.925 -12.183 1.00 98.19 92 VAL A O 1
ATOM 747 N N . GLY A 1 93 ? 6.124 -6.137 -11.225 1.00 97.25 93 GLY A N 1
ATOM 748 C CA . GLY A 1 93 ? 7.330 -5.533 -10.666 1.00 97.25 93 GLY A CA 1
ATOM 749 C C . GLY A 1 93 ? 8.148 -4.693 -11.646 1.00 97.25 93 GLY A C 1
ATOM 750 O O . GLY A 1 93 ? 9.366 -4.644 -11.509 1.00 97.25 93 GLY A O 1
ATOM 751 N N . MET A 1 94 ? 7.511 -4.047 -12.628 1.00 98.00 94 MET A N 1
ATOM 752 C CA . MET A 1 94 ? 8.203 -3.126 -13.536 1.00 98.00 94 MET A CA 1
ATOM 753 C C . MET A 1 94 ? 8.888 -1.978 -12.778 1.00 98.00 94 MET A C 1
ATOM 755 O O . MET A 1 94 ? 8.328 -1.401 -11.843 1.00 98.00 94 MET A O 1
ATOM 759 N N . GLU A 1 95 ? 10.083 -1.614 -13.241 1.00 97.25 95 GLU A N 1
ATOM 760 C CA . GLU A 1 95 ? 10.852 -0.447 -12.800 1.00 97.25 95 GLU A CA 1
ATOM 761 C C . GLU A 1 95 ? 10.777 0.694 -13.826 1.00 97.25 95 GLU A C 1
ATOM 763 O O . GLU A 1 95 ? 10.366 0.489 -14.968 1.00 97.25 95 GLU A O 1
ATOM 768 N N . GLY A 1 96 ? 11.136 1.906 -13.397 1.00 97.44 96 GLY A N 1
ATOM 769 C CA . GLY A 1 96 ? 11.177 3.118 -14.220 1.00 97.44 96 GLY A CA 1
ATOM 770 C C . GLY A 1 96 ? 11.225 4.376 -13.351 1.00 97.44 96 GLY A C 1
ATOM 771 O O . GLY A 1 96 ? 10.481 4.450 -12.364 1.00 97.44 96 GLY A O 1
ATOM 772 N N . GLY A 1 97 ? 12.122 5.308 -13.689 1.00 97.50 97 GLY A N 1
ATOM 773 C CA . GLY A 1 97 ? 12.289 6.599 -13.021 1.00 97.50 97 GLY A CA 1
ATOM 774 C C . GLY A 1 97 ? 11.168 7.589 -13.344 1.00 97.50 97 GLY A C 1
ATOM 775 O O . GLY A 1 97 ? 10.001 7.217 -13.391 1.00 97.50 97 GLY A O 1
ATOM 776 N N . GLU A 1 98 ? 11.509 8.857 -13.545 1.00 96.62 98 GLU A N 1
ATOM 777 C CA . GLU A 1 98 ? 10.551 9.902 -13.942 1.00 96.62 98 GLU A CA 1
ATOM 778 C C . GLU A 1 98 ? 10.013 9.694 -15.374 1.00 96.62 98 GLU A C 1
ATOM 780 O O . GLU A 1 98 ? 10.484 8.824 -16.111 1.00 96.62 98 GLU A O 1
ATOM 785 N N . ASP A 1 99 ? 9.027 10.499 -15.783 1.00 95.00 99 ASP A N 1
ATOM 786 C CA . ASP A 1 99 ? 8.557 10.559 -17.178 1.00 95.00 99 ASP A CA 1
ATOM 787 C C . ASP A 1 99 ? 9.748 10.834 -18.122 1.00 95.00 99 ASP A C 1
ATOM 789 O O . ASP A 1 99 ? 10.489 11.795 -17.886 1.00 95.00 99 ASP A O 1
ATOM 793 N N . PRO A 1 100 ? 9.980 10.019 -19.174 1.00 96.62 100 PRO A N 1
ATOM 794 C CA . PRO A 1 100 ? 9.110 8.966 -19.721 1.00 96.62 100 PRO A CA 1
ATOM 795 C C . PRO A 1 100 ? 9.391 7.524 -19.287 1.00 96.62 100 PRO A C 1
ATOM 797 O O . PRO A 1 100 ? 8.694 6.610 -19.732 1.00 96.62 100 PRO A O 1
ATOM 800 N N . GLU A 1 101 ? 10.374 7.271 -18.427 1.00 97.56 101 GLU A N 1
ATOM 801 C CA . GLU A 1 101 ? 10.760 5.909 -18.043 1.00 97.56 101 GLU A CA 1
ATOM 802 C C . GLU A 1 101 ? 9.637 5.146 -17.324 1.00 97.56 101 GLU A C 1
ATOM 804 O O . GLU A 1 101 ? 9.415 3.961 -17.589 1.00 97.56 101 GLU A O 1
ATOM 809 N N . ASN A 1 102 ? 8.867 5.807 -16.454 1.00 97.38 102 ASN A N 1
ATOM 810 C CA . ASN A 1 102 ? 7.699 5.195 -15.806 1.00 97.38 102 ASN A CA 1
ATOM 811 C C . ASN A 1 102 ? 6.574 4.817 -16.793 1.00 97.38 102 ASN A C 1
ATOM 813 O O . ASN A 1 102 ? 5.673 4.055 -16.425 1.00 97.38 102 ASN A O 1
ATOM 817 N N . ARG A 1 103 ? 6.620 5.282 -18.046 1.00 98.19 103 ARG A N 1
ATOM 818 C CA . ARG A 1 103 ? 5.634 5.000 -19.104 1.00 98.19 103 ARG A CA 1
ATOM 819 C C . ARG A 1 103 ? 6.120 3.954 -20.118 1.00 98.19 103 ARG A C 1
ATOM 821 O O . ARG A 1 103 ? 5.553 3.845 -21.203 1.00 98.19 103 ARG A O 1
ATOM 828 N N . ALA A 1 104 ? 7.146 3.172 -19.768 1.00 97.75 104 ALA A N 1
ATOM 829 C CA . ALA A 1 104 ? 7.665 2.096 -20.609 1.00 97.75 104 ALA A CA 1
ATOM 830 C C . ALA A 1 104 ? 6.591 1.046 -20.982 1.00 97.75 104 ALA A C 1
ATOM 832 O O . ALA A 1 104 ? 5.736 0.729 -20.151 1.00 97.75 104 ALA A O 1
ATOM 833 N N . PRO A 1 105 ? 6.662 0.435 -22.183 1.00 98.31 105 PRO A N 1
ATOM 834 C CA . PRO A 1 105 ? 5.727 -0.607 -22.602 1.00 98.31 105 PRO A CA 1
ATOM 835 C C . PRO A 1 105 ? 5.603 -1.750 -21.589 1.00 98.31 105 PRO A C 1
ATOM 837 O O . PRO A 1 105 ? 6.587 -2.167 -20.974 1.00 98.31 105 PRO A O 1
ATOM 840 N N . MET A 1 106 ? 4.390 -2.291 -21.457 1.00 98.44 106 MET A N 1
ATOM 841 C CA . MET A 1 106 ? 4.109 -3.400 -20.546 1.00 98.44 106 MET A CA 1
ATOM 842 C C . MET A 1 106 ? 5.015 -4.608 -20.823 1.00 98.44 106 MET A C 1
ATOM 844 O O . MET A 1 106 ? 5.096 -5.108 -21.948 1.00 98.44 106 MET A O 1
ATOM 848 N N . ARG A 1 107 ? 5.657 -5.121 -19.770 1.00 98.06 107 ARG A N 1
ATOM 849 C CA . ARG A 1 107 ? 6.524 -6.306 -19.814 1.00 98.06 107 ARG A CA 1
ATOM 850 C C . ARG A 1 107 ? 5.711 -7.597 -19.727 1.00 98.06 107 ARG A C 1
ATOM 852 O O . ARG A 1 107 ? 5.682 -8.274 -18.701 1.00 98.06 107 ARG A O 1
ATOM 859 N N . TRP A 1 108 ? 5.045 -7.946 -20.827 1.00 98.31 108 TRP A N 1
ATOM 860 C CA . TRP A 1 108 ? 4.235 -9.168 -20.940 1.00 98.31 108 TRP A CA 1
ATOM 861 C C . TRP A 1 108 ? 5.022 -10.457 -20.676 1.00 98.31 108 TRP A C 1
ATOM 863 O O . TRP A 1 108 ? 4.472 -11.431 -20.172 1.00 98.31 108 TRP A O 1
ATOM 873 N N . ASP A 1 109 ? 6.328 -10.455 -20.935 1.00 98.19 109 ASP A N 1
ATOM 874 C CA . ASP A 1 109 ? 7.228 -11.571 -20.645 1.00 98.19 109 ASP A CA 1
ATOM 875 C C . ASP A 1 109 ? 7.402 -11.857 -19.140 1.00 98.19 109 ASP A C 1
ATOM 877 O O . ASP A 1 109 ? 7.857 -12.946 -18.775 1.00 98.19 109 ASP A O 1
ATOM 881 N N . LEU A 1 110 ? 7.025 -10.913 -18.268 1.00 98.06 110 LEU A N 1
ATOM 882 C CA . LEU A 1 110 ? 7.020 -11.071 -16.810 1.00 98.06 110 LEU A CA 1
ATOM 883 C C . LEU A 1 110 ? 5.690 -11.611 -16.264 1.00 98.06 110 LEU A C 1
ATOM 885 O O . LEU A 1 110 ? 5.629 -11.975 -15.086 1.00 98.06 110 LEU A O 1
ATOM 889 N N . VAL A 1 111 ? 4.639 -11.695 -17.090 1.00 98.12 111 VAL A N 1
ATOM 890 C CA . VAL A 1 111 ? 3.320 -12.226 -16.708 1.00 98.12 111 VAL A CA 1
ATOM 891 C C . VAL A 1 111 ? 3.377 -13.755 -16.709 1.00 98.12 111 VAL A C 1
ATOM 893 O O . VAL A 1 111 ? 2.963 -14.431 -17.647 1.00 98.12 111 VAL A O 1
ATOM 896 N N . LYS A 1 112 ? 3.966 -14.310 -15.650 1.00 97.38 112 LYS A N 1
ATOM 897 C CA . LYS A 1 112 ? 4.193 -15.749 -15.467 1.00 97.38 112 LYS A CA 1
ATOM 898 C C . LYS A 1 112 ? 3.831 -16.152 -14.045 1.00 97.38 112 LYS A C 1
ATOM 900 O O . LYS A 1 112 ? 4.076 -15.392 -13.112 1.00 97.38 112 LYS A O 1
ATOM 905 N N . GLU A 1 113 ? 3.336 -17.372 -13.848 1.00 94.94 113 GLU A N 1
ATOM 906 C CA . GLU A 1 113 ? 2.994 -17.876 -12.505 1.00 94.94 113 GLU A CA 1
ATOM 907 C C . GLU A 1 113 ? 4.208 -17.912 -11.556 1.00 94.94 113 GLU A C 1
ATOM 909 O O . GLU A 1 113 ? 4.057 -17.804 -10.338 1.00 94.94 113 GLU A O 1
ATOM 914 N N . GLN A 1 114 ? 5.432 -17.993 -12.094 1.00 97.38 114 GLN A N 1
ATOM 915 C CA . GLN A 1 114 ? 6.678 -17.953 -11.323 1.00 97.38 114 GLN A CA 1
ATOM 916 C C . GLN A 1 114 ? 7.057 -16.541 -10.840 1.00 97.38 114 GLN A C 1
ATOM 918 O O . GLN A 1 114 ? 7.879 -16.435 -9.926 1.00 97.38 114 GLN A O 1
ATOM 923 N N . ASN A 1 115 ? 6.428 -15.475 -11.347 1.00 98.00 115 ASN A N 1
ATOM 924 C CA . ASN A 1 115 ? 6.676 -14.111 -10.884 1.00 98.00 115 ASN A CA 1
ATOM 925 C C . ASN A 1 115 ? 6.158 -13.922 -9.443 1.00 98.00 115 ASN A C 1
ATOM 927 O O . ASN A 1 115 ? 4.960 -14.017 -9.171 1.00 98.00 115 ASN A O 1
ATOM 931 N N . GLN A 1 116 ? 7.077 -13.669 -8.508 1.00 97.62 116 GLN A N 1
ATOM 932 C CA . GLN A 1 116 ? 6.770 -13.498 -7.084 1.00 97.62 116 GLN A CA 1
ATOM 933 C C . GLN A 1 116 ? 5.888 -12.273 -6.815 1.00 97.62 116 GLN A C 1
ATOM 935 O O . GLN A 1 116 ? 4.956 -12.369 -6.016 1.00 97.62 116 GLN A O 1
ATOM 940 N N . THR A 1 117 ? 6.126 -11.161 -7.513 1.00 97.69 117 THR A N 1
ATOM 941 C CA . THR A 1 117 ? 5.331 -9.932 -7.403 1.00 97.69 117 THR A CA 1
ATOM 942 C C . THR A 1 117 ? 3.895 -10.173 -7.847 1.00 97.69 117 THR A C 1
ATOM 944 O O . THR A 1 117 ? 2.964 -9.772 -7.148 1.00 97.69 117 THR A O 1
ATOM 947 N N . LEU A 1 118 ? 3.700 -10.907 -8.945 1.00 98.50 118 LEU A N 1
ATOM 948 C CA . LEU A 1 118 ? 2.362 -11.244 -9.433 1.00 98.50 118 LEU A CA 1
ATOM 949 C C . LEU A 1 118 ? 1.620 -12.147 -8.445 1.00 98.50 118 LEU A C 1
ATOM 951 O O . LEU A 1 118 ? 0.455 -11.895 -8.133 1.00 98.50 118 LEU A O 1
ATOM 955 N N . ARG A 1 119 ? 2.296 -13.172 -7.907 1.00 98.50 119 ARG A N 1
ATOM 956 C CA . ARG A 1 119 ? 1.714 -14.035 -6.868 1.00 98.50 119 ARG A CA 1
ATOM 957 C C . ARG A 1 119 ? 1.333 -13.247 -5.621 1.00 98.50 119 ARG A C 1
ATOM 959 O O . ARG A 1 119 ? 0.234 -13.450 -5.112 1.00 98.50 119 ARG A O 1
ATOM 966 N N . LEU A 1 120 ? 2.189 -12.330 -5.168 1.00 98.50 120 LEU A N 1
ATOM 967 C CA . LEU A 1 120 ? 1.887 -11.462 -4.032 1.00 98.50 120 LEU A CA 1
ATOM 968 C C . LEU A 1 120 ? 0.639 -10.614 -4.299 1.00 98.50 120 LEU A C 1
ATOM 970 O O . LEU A 1 120 ? -0.257 -10.584 -3.463 1.00 98.50 120 LEU A O 1
ATOM 974 N N . HIS A 1 121 ? 0.533 -9.962 -5.460 1.00 98.56 121 HIS A N 1
ATOM 975 C CA . HIS A 1 121 ? -0.651 -9.163 -5.787 1.00 98.56 121 HIS A CA 1
ATOM 976 C C . HIS A 1 121 ? -1.922 -10.018 -5.827 1.00 98.56 121 HIS A C 1
ATOM 978 O O . HIS A 1 121 ? -2.921 -9.631 -5.226 1.00 98.56 121 HIS A O 1
ATOM 984 N N . LYS A 1 122 ? -1.882 -11.208 -6.446 1.00 98.50 122 LYS A N 1
ATOM 985 C CA . LYS A 1 122 ? -3.011 -12.157 -6.423 1.00 98.50 122 LYS A CA 1
ATOM 986 C C . LYS A 1 122 ? -3.412 -12.519 -4.982 1.00 98.50 122 LYS A C 1
ATOM 988 O O . LYS A 1 122 ? -4.596 -12.481 -4.658 1.00 98.50 122 LYS A O 1
ATOM 993 N N . GLN A 1 123 ? -2.441 -12.809 -4.111 1.00 98.69 123 GLN A N 1
ATOM 994 C CA . GLN A 1 123 ? -2.679 -13.117 -2.693 1.00 98.69 123 GLN A CA 1
ATOM 995 C C . GLN A 1 123 ? -3.290 -11.936 -1.929 1.00 98.69 123 GLN A C 1
ATOM 997 O O . GLN A 1 123 ? -4.224 -12.127 -1.157 1.00 98.69 123 GLN A O 1
ATOM 1002 N N . LEU A 1 124 ? -2.797 -10.716 -2.147 1.00 98.69 124 LEU A N 1
ATOM 1003 C CA . LEU A 1 124 ? -3.305 -9.516 -1.479 1.00 98.69 124 LEU A CA 1
ATOM 1004 C C . LEU A 1 124 ? -4.717 -9.140 -1.950 1.00 98.69 124 LEU A C 1
ATOM 1006 O O . LEU A 1 124 ? -5.543 -8.721 -1.136 1.00 98.69 124 LEU A O 1
ATOM 1010 N N . ILE A 1 125 ? -5.017 -9.321 -3.242 1.00 98.62 125 ILE A N 1
ATOM 1011 C CA . ILE A 1 125 ? -6.369 -9.152 -3.791 1.00 98.62 125 ILE A CA 1
ATOM 1012 C C . ILE A 1 125 ? -7.325 -10.151 -3.132 1.00 98.62 125 ILE A C 1
ATOM 1014 O O . ILE A 1 125 ? -8.367 -9.742 -2.620 1.00 98.62 125 ILE A O 1
ATOM 1018 N N . ASP A 1 126 ? -6.957 -11.434 -3.099 1.00 98.62 126 ASP A N 1
ATOM 1019 C CA . ASP A 1 126 ? -7.756 -12.496 -2.480 1.00 98.62 126 ASP A CA 1
ATOM 1020 C C . ASP A 1 126 ? -7.984 -12.240 -0.979 1.00 98.62 126 ASP A C 1
ATOM 1022 O O . ASP A 1 126 ? -9.124 -12.266 -0.511 1.00 98.62 126 ASP A O 1
ATOM 1026 N N . LEU A 1 127 ? -6.928 -11.875 -0.241 1.00 98.44 127 LEU A N 1
ATOM 1027 C CA . LEU A 1 127 ? -7.006 -11.482 1.168 1.00 98.44 127 LEU A CA 1
ATOM 1028 C C . LEU A 1 127 ? -8.013 -10.337 1.364 1.00 98.44 127 LEU A C 1
ATOM 1030 O O . LEU A 1 127 ? -8.931 -10.431 2.181 1.00 98.44 127 LEU A O 1
ATOM 1034 N N . ARG A 1 128 ? -7.890 -9.258 0.584 1.00 98.19 128 ARG A N 1
ATOM 1035 C CA . ARG A 1 128 ? -8.784 -8.098 0.691 1.00 98.19 128 ARG A CA 1
ATOM 1036 C C . ARG A 1 128 ? -10.231 -8.442 0.325 1.00 98.19 128 ARG A C 1
ATOM 1038 O O . ARG A 1 128 ? -11.159 -7.906 0.929 1.00 98.19 128 ARG A O 1
ATOM 1045 N N . GLN A 1 129 ? -10.458 -9.321 -0.649 1.00 97.75 129 GLN A N 1
ATOM 1046 C CA . GLN A 1 129 ? -11.806 -9.754 -1.028 1.00 97.75 129 GLN A CA 1
ATOM 1047 C C . GLN A 1 129 ? -12.466 -10.591 0.074 1.00 97.75 129 GLN A C 1
ATOM 1049 O O . GLN A 1 129 ? -13.619 -10.320 0.434 1.00 97.75 129 GLN A O 1
ATOM 1054 N N . LYS A 1 130 ? -11.721 -11.545 0.647 1.00 97.44 130 LYS A N 1
ATOM 1055 C CA . LYS A 1 130 ? -12.186 -12.443 1.715 1.00 97.44 130 LYS A CA 1
ATOM 1056 C C . LYS A 1 130 ? -12.493 -11.715 3.021 1.00 97.44 130 LYS A C 1
ATOM 1058 O O . LYS A 1 130 ? -13.465 -12.055 3.688 1.00 97.44 130 LYS A O 1
ATOM 1063 N N . HIS A 1 131 ? -11.724 -10.684 3.365 1.00 97.81 131 HIS A N 1
ATOM 1064 C CA . HIS A 1 131 ? -11.910 -9.940 4.611 1.00 97.81 131 HIS A CA 1
ATOM 1065 C C . HIS A 1 131 ? -12.625 -8.608 4.368 1.00 97.81 131 HIS A C 1
ATOM 1067 O O . HIS A 1 131 ? -12.020 -7.612 3.968 1.00 97.81 131 HIS A O 1
ATOM 1073 N N . ARG A 1 132 ? -13.935 -8.560 4.655 1.00 96.50 132 ARG A N 1
ATOM 1074 C CA . ARG A 1 132 ? -14.745 -7.330 4.545 1.00 96.50 132 ARG A CA 1
ATOM 1075 C C . ARG A 1 132 ? -14.153 -6.168 5.352 1.00 96.50 132 ARG A C 1
ATOM 1077 O O . ARG A 1 132 ? -14.183 -5.033 4.874 1.00 96.50 132 ARG A O 1
ATOM 1084 N N . SER A 1 133 ? -13.566 -6.443 6.516 1.00 97.81 133 SER A N 1
ATOM 1085 C CA . SER A 1 133 ? -12.873 -5.452 7.346 1.00 97.81 133 SER A CA 1
ATOM 1086 C C . SER A 1 133 ? -11.769 -4.703 6.600 1.00 97.81 133 SER A C 1
ATOM 1088 O O . SER A 1 133 ? -11.669 -3.488 6.734 1.00 97.81 133 SER A O 1
ATOM 1090 N N . LEU A 1 134 ? -11.011 -5.364 5.722 1.00 97.81 134 LEU A N 1
ATOM 1091 C CA . LEU A 1 134 ? -9.981 -4.698 4.920 1.00 97.81 134 LEU A CA 1
ATOM 1092 C C . LEU A 1 134 ? -10.573 -3.750 3.865 1.00 97.81 134 LEU A C 1
ATOM 1094 O O . LEU A 1 134 ? -9.935 -2.760 3.504 1.00 97.81 134 LEU A O 1
ATOM 1098 N N . ARG A 1 135 ? -11.804 -4.003 3.404 1.00 96.25 135 ARG A N 1
ATOM 1099 C CA . ARG A 1 135 ? -12.494 -3.173 2.402 1.00 96.25 135 ARG A CA 1
ATOM 1100 C C . ARG A 1 135 ? -13.199 -1.964 3.004 1.00 96.25 135 ARG A C 1
ATOM 1102 O O . ARG A 1 135 ? -13.048 -0.875 2.466 1.00 96.25 135 ARG A O 1
ATOM 1109 N N . VAL A 1 136 ? -13.947 -2.150 4.092 1.00 95.38 136 VAL A N 1
ATOM 1110 C CA . VAL A 1 136 ? -14.841 -1.109 4.648 1.00 95.38 136 VAL A CA 1
ATOM 1111 C C . VAL A 1 136 ? -14.758 -0.955 6.166 1.00 95.38 136 VAL A C 1
ATOM 1113 O O . VAL A 1 136 ? -15.440 -0.107 6.721 1.00 95.38 136 VAL A O 1
ATOM 1116 N N . GLY A 1 137 ? -13.982 -1.796 6.852 1.00 95.56 137 GLY A N 1
ATOM 1117 C CA . GLY A 1 137 ? -13.934 -1.796 8.313 1.00 95.56 137 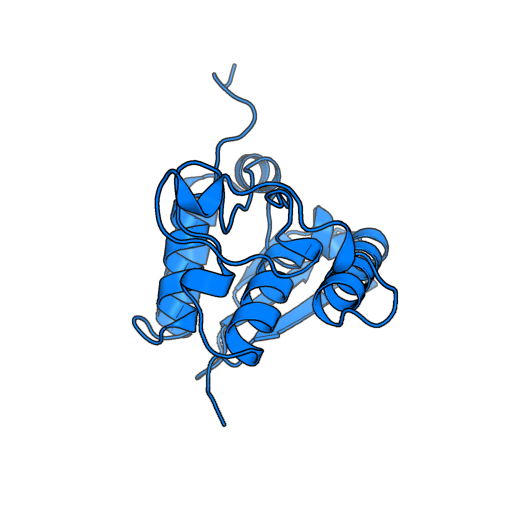GLY A CA 1
ATOM 1118 C C . GLY A 1 137 ? -13.153 -0.613 8.864 1.00 95.56 137 GLY A C 1
ATOM 1119 O O . GLY A 1 137 ? -12.093 -0.287 8.326 1.00 95.56 137 GLY A O 1
ATOM 1120 N N . GLU A 1 138 ? -13.646 -0.012 9.942 1.00 95.00 138 GLU A N 1
ATOM 1121 C CA . GLU A 1 138 ? -13.062 1.130 10.643 1.00 95.00 138 GLU A CA 1
ATOM 1122 C C . GLU A 1 138 ? -11.572 0.940 10.899 1.00 95.00 138 GLU A C 1
ATOM 1124 O O . GLU A 1 138 ? -11.115 -0.154 11.233 1.00 95.00 138 GLU A O 1
ATOM 1129 N N . PHE A 1 139 ? -10.807 2.011 10.715 1.00 97.31 139 PHE A N 1
ATOM 1130 C CA . PHE A 1 139 ? -9.390 2.027 11.038 1.00 97.31 139 PHE A CA 1
ATOM 1131 C C . PHE A 1 139 ? -9.214 2.505 12.466 1.00 97.31 139 PHE A C 1
ATOM 1133 O O . PHE A 1 139 ? -9.655 3.598 12.814 1.00 97.31 139 PHE A O 1
ATOM 1140 N N . ARG A 1 140 ? -8.507 1.716 13.268 1.00 96.12 140 ARG A N 1
ATOM 1141 C CA . ARG A 1 140 ? -8.049 2.154 14.580 1.00 96.12 140 ARG A CA 1
ATOM 1142 C C . ARG A 1 140 ? -6.564 1.879 14.706 1.00 96.12 140 ARG A C 1
ATOM 1144 O O . ARG A 1 140 ? -6.126 0.729 14.656 1.00 96.12 140 ARG A O 1
ATOM 1151 N N . ARG A 1 141 ? -5.801 2.955 14.874 1.00 96.62 141 ARG A N 1
ATOM 1152 C CA . ARG A 1 141 ? -4.376 2.903 15.191 1.00 96.62 141 ARG A CA 1
ATOM 1153 C C . ARG A 1 141 ? -4.155 2.123 16.489 1.00 96.62 141 ARG A C 1
ATOM 1155 O O . ARG A 1 141 ? -4.911 2.290 17.447 1.00 96.62 141 ARG A O 1
ATOM 1162 N N . LEU A 1 142 ? -3.113 1.300 16.521 1.00 97.00 142 LEU A N 1
ATOM 1163 C CA . LEU A 1 142 ? -2.661 0.606 17.724 1.00 97.00 142 LEU A CA 1
ATOM 1164 C C . LEU A 1 142 ? -1.328 1.207 18.166 1.00 97.00 142 LEU A C 1
ATOM 1166 O O . LEU A 1 142 ? -0.439 1.436 17.346 1.00 97.00 142 LEU A O 1
ATOM 1170 N N . ASP A 1 143 ? -1.194 1.483 19.460 1.00 92.44 143 ASP A N 1
ATOM 1171 C CA . ASP A 1 143 ? 0.076 1.919 20.030 1.00 92.44 143 ASP A CA 1
ATOM 1172 C C . ASP A 1 143 ? 1.037 0.728 20.096 1.00 92.44 143 ASP A C 1
ATOM 1174 O O . ASP A 1 143 ? 0.756 -0.291 20.725 1.00 92.44 143 ASP A O 1
ATOM 1178 N N . SER A 1 144 ? 2.170 0.849 19.410 1.00 90.12 144 SER A N 1
ATOM 1179 C CA . SER A 1 144 ? 3.225 -0.158 19.377 1.00 90.12 144 SER A CA 1
ATOM 1180 C C . SER A 1 144 ? 4.572 0.534 19.216 1.00 90.12 144 SER A C 1
ATOM 1182 O O . SER A 1 144 ? 4.667 1.541 18.514 1.00 90.12 144 SER A O 1
ATOM 1184 N N . ALA A 1 145 ? 5.602 0.008 19.876 1.00 89.38 145 ALA A N 1
ATOM 1185 C CA . ALA A 1 145 ? 6.967 0.486 19.709 1.00 89.38 145 ALA A CA 1
ATOM 1186 C C . ALA A 1 145 ? 7.606 -0.211 18.502 1.00 89.38 145 ALA A C 1
ATOM 1188 O O . ALA A 1 145 ? 7.618 -1.440 18.423 1.00 89.38 145 ALA A O 1
ATOM 1189 N N . GLY A 1 146 ? 8.129 0.569 17.558 1.00 93.25 146 GLY A N 1
ATOM 1190 C CA . GLY A 1 146 ? 8.864 0.049 16.404 1.00 93.25 146 GLY A CA 1
ATOM 1191 C C . GLY A 1 146 ? 8.006 -0.610 15.319 1.00 93.25 146 GLY A C 1
ATOM 1192 O O . GLY A 1 146 ? 8.553 -1.071 14.327 1.00 93.25 146 GLY A O 1
ATOM 1193 N N . THR A 1 147 ? 6.676 -0.626 15.448 1.00 96.06 147 THR A N 1
ATOM 1194 C CA . THR A 1 147 ? 5.767 -1.232 14.459 1.00 96.06 147 THR A CA 1
ATOM 1195 C C . THR A 1 147 ? 4.700 -0.232 14.029 1.00 96.06 147 THR A C 1
ATOM 1197 O O . THR A 1 147 ? 4.118 0.471 14.852 1.00 96.06 147 THR A O 1
ATOM 1200 N N . PHE A 1 148 ? 4.399 -0.190 12.732 1.00 97.75 148 PHE A N 1
ATOM 1201 C CA . PHE A 1 148 ? 3.209 0.476 12.218 1.00 97.75 148 PHE A CA 1
ATOM 1202 C C . PHE A 1 148 ? 2.032 -0.494 12.365 1.00 97.75 148 PHE A C 1
ATOM 1204 O O . PHE A 1 148 ? 1.934 -1.484 11.632 1.00 97.75 148 PHE A O 1
ATOM 1211 N N . ALA A 1 149 ? 1.180 -0.249 13.360 1.00 98.12 149 ALA A N 1
ATOM 1212 C CA . ALA A 1 149 ? 0.154 -1.191 13.790 1.00 98.12 149 ALA A CA 1
ATOM 1213 C C . ALA A 1 149 ? -1.247 -0.575 13.764 1.00 98.12 149 ALA A C 1
ATOM 1215 O O . ALA A 1 149 ? -1.471 0.553 14.212 1.00 98.12 149 ALA A O 1
ATOM 1216 N N . PHE A 1 150 ? -2.214 -1.336 13.261 1.00 98.31 150 PHE A N 1
ATOM 1217 C CA . PHE A 1 150 ? -3.615 -0.930 13.239 1.00 98.31 150 PHE A CA 1
ATOM 1218 C C . PHE A 1 150 ? -4.549 -2.137 13.208 1.00 98.31 150 PHE A C 1
ATOM 1220 O O . PHE A 1 150 ? -4.160 -3.245 12.835 1.00 98.31 150 PHE A O 1
ATOM 1227 N N . GLN A 1 151 ? -5.806 -1.902 13.567 1.00 97.88 151 GLN A N 1
ATOM 1228 C CA . GLN A 1 151 ? -6.890 -2.850 13.362 1.00 97.88 151 GLN A CA 1
ATOM 1229 C C . GLN A 1 151 ? -7.891 -2.330 12.331 1.00 97.88 151 GLN A C 1
ATOM 1231 O O . GLN A 1 151 ? -8.095 -1.119 12.192 1.00 97.88 151 GLN A O 1
ATOM 1236 N N . ARG A 1 152 ? -8.519 -3.269 11.622 1.00 97.94 152 ARG A N 1
ATOM 1237 C CA . ARG A 1 152 ? -9.664 -3.054 10.740 1.00 97.94 152 ARG A CA 1
ATOM 1238 C C . ARG A 1 152 ? -10.848 -3.844 11.285 1.00 97.94 152 ARG A C 1
ATOM 1240 O O . ARG A 1 152 ? -10.766 -5.071 11.345 1.00 97.94 152 ARG A O 1
ATOM 1247 N N . THR A 1 153 ? -11.937 -3.175 11.652 1.00 97.00 153 THR A N 1
ATOM 1248 C CA . THR A 1 153 ? -13.091 -3.817 12.314 1.00 97.00 153 THR A CA 1
ATOM 1249 C C . THR A 1 153 ? -14.404 -3.404 11.660 1.00 97.00 153 THR A C 1
ATOM 1251 O O . THR A 1 153 ? -14.556 -2.274 11.218 1.00 97.00 153 THR A O 1
ATOM 1254 N N . THR A 1 154 ? -15.351 -4.331 11.551 1.00 95.50 154 THR A N 1
ATOM 1255 C CA . THR A 1 154 ? -16.715 -4.053 11.080 1.00 95.50 154 THR A CA 1
ATOM 1256 C C . THR A 1 154 ? -17.696 -4.125 12.252 1.00 95.50 154 THR A C 1
ATOM 1258 O O . THR A 1 154 ? -17.304 -4.346 13.395 1.00 95.50 154 THR A O 1
ATOM 1261 N N . ASP A 1 155 ? -18.990 -4.029 11.960 1.00 92.62 155 ASP A N 1
ATOM 1262 C CA . ASP A 1 155 ? -20.076 -4.402 12.871 1.00 92.62 155 ASP A CA 1
ATOM 1263 C C . ASP A 1 155 ? -19.953 -5.843 13.415 1.00 92.62 155 ASP A C 1
ATOM 1265 O O . ASP A 1 155 ? -20.518 -6.174 14.457 1.00 92.62 155 ASP A O 1
ATOM 1269 N N . ARG A 1 156 ? -19.171 -6.704 12.750 1.00 93.31 156 ARG A N 1
ATOM 1270 C CA . ARG A 1 156 ? -18.875 -8.073 13.176 1.00 93.31 156 ARG A CA 1
ATOM 1271 C C . ARG A 1 156 ? -17.462 -8.155 13.733 1.00 93.31 156 ARG A C 1
ATOM 1273 O O . ARG A 1 156 ? -16.488 -8.289 12.995 1.00 93.31 156 ARG A O 1
ATOM 1280 N N . VAL A 1 157 ? -17.353 -8.156 15.059 1.00 89.69 157 VAL A N 1
ATOM 1281 C CA . VAL A 1 157 ? -16.061 -8.203 15.769 1.00 89.69 157 VAL A CA 1
ATOM 1282 C C . VAL A 1 157 ? -15.201 -9.402 15.347 1.00 89.69 157 VAL A C 1
ATOM 1284 O O . VAL A 1 157 ? -13.983 -9.265 15.244 1.00 89.69 157 VAL A O 1
ATOM 1287 N N . SER A 1 158 ? -15.813 -10.549 15.031 1.00 93.00 158 SER A N 1
ATOM 1288 C CA . SER A 1 158 ? -15.116 -11.757 14.560 1.00 93.00 158 SER A CA 1
ATOM 1289 C C . SER A 1 158 ? -14.404 -11.595 13.210 1.00 93.00 158 SER A C 1
ATOM 1291 O O . SER A 1 158 ? -13.538 -12.401 12.887 1.00 93.00 158 SER A O 1
ATOM 1293 N N . GLU A 1 159 ? -14.726 -10.559 12.430 1.00 92.88 159 GLU A N 1
ATOM 1294 C CA . GLU A 1 159 ? -14.062 -10.234 11.161 1.00 92.88 159 GLU A CA 1
ATOM 1295 C C . GLU A 1 159 ? -12.876 -9.268 11.342 1.00 92.88 159 GLU A C 1
ATOM 1297 O O . GLU A 1 159 ? -12.291 -8.816 10.351 1.00 92.88 159 GLU A O 1
ATOM 1302 N N . THR A 1 160 ? -12.524 -8.916 12.585 1.00 97.25 160 THR A N 1
ATOM 1303 C CA . THR A 1 160 ? -11.424 -7.987 12.876 1.00 97.25 160 THR A CA 1
ATOM 1304 C C . THR A 1 160 ? -10.103 -8.512 12.325 1.00 97.25 160 THR A C 1
ATOM 1306 O O . THR A 1 160 ? -9.710 -9.646 12.590 1.00 97.25 160 THR A O 1
ATOM 1309 N N . VAL A 1 161 ? -9.393 -7.657 11.590 1.00 98.31 161 VAL A N 1
ATOM 1310 C CA . VAL A 1 161 ? -8.037 -7.934 11.112 1.00 98.31 161 VAL A CA 1
ATOM 1311 C C . VAL A 1 161 ? -7.063 -6.999 11.811 1.00 98.31 161 VAL A C 1
ATOM 1313 O O . VAL A 1 161 ? -7.238 -5.782 11.791 1.00 98.31 161 VAL A O 1
ATOM 1316 N N . LEU A 1 162 ? -6.027 -7.580 12.410 1.00 98.00 162 LEU A N 1
ATOM 1317 C CA . LEU A 1 162 ? -4.887 -6.863 12.972 1.00 98.00 162 LEU A CA 1
ATOM 1318 C C . LEU A 1 162 ? -3.750 -6.865 11.956 1.00 98.00 162 LEU A C 1
ATOM 1320 O O . LEU A 1 162 ? -3.420 -7.907 11.390 1.00 98.00 162 LEU A O 1
ATOM 1324 N N . VAL A 1 163 ? -3.148 -5.701 11.738 1.00 98.19 163 VAL A N 1
ATOM 1325 C CA . VAL A 1 163 ? -2.005 -5.532 10.843 1.00 98.19 163 VAL A CA 1
ATOM 1326 C C . VAL A 1 163 ? -0.852 -4.966 11.651 1.00 98.19 163 VAL A C 1
ATOM 1328 O O . VAL A 1 163 ? -0.983 -3.929 12.298 1.00 98.19 163 VAL A O 1
ATOM 1331 N N . LEU A 1 164 ? 0.273 -5.672 11.608 1.00 97.31 164 LEU A N 1
ATOM 1332 C CA . LEU A 1 164 ? 1.513 -5.342 12.299 1.00 97.31 164 LEU A CA 1
ATOM 1333 C C . LEU A 1 164 ? 2.613 -5.301 11.238 1.00 97.31 164 LEU A C 1
ATOM 1335 O O . LEU A 1 164 ? 3.019 -6.343 10.726 1.00 97.31 164 LEU A O 1
ATOM 1339 N N . ALA A 1 165 ? 3.054 -4.104 10.860 1.00 97.00 165 ALA A N 1
ATOM 1340 C CA . ALA A 1 165 ? 4.144 -3.920 9.911 1.00 97.00 165 ALA A CA 1
ATOM 1341 C C . ALA A 1 165 ? 5.380 -3.424 10.657 1.00 97.00 165 ALA A C 1
ATOM 1343 O O . ALA A 1 165 ? 5.391 -2.290 11.130 1.00 97.00 165 ALA A O 1
ATOM 1344 N N . ASN A 1 166 ? 6.398 -4.276 10.778 1.00 95.88 166 ASN A N 1
ATOM 1345 C CA . ASN A 1 166 ? 7.690 -3.911 11.350 1.00 95.88 166 ASN A CA 1
ATOM 1346 C C . ASN A 1 166 ? 8.618 -3.405 10.229 1.00 95.88 166 ASN A C 1
ATOM 1348 O O . ASN A 1 166 ? 9.116 -4.236 9.474 1.00 95.88 166 ASN A O 1
ATOM 1352 N N . PRO A 1 167 ? 8.841 -2.087 10.073 1.00 93.81 167 PRO A N 1
ATOM 1353 C CA . PRO A 1 167 ? 9.625 -1.529 8.977 1.00 93.81 167 PRO A CA 1
ATOM 1354 C C . PRO A 1 167 ? 11.139 -1.540 9.262 1.00 93.81 167 PRO A C 1
ATOM 1356 O O . PRO A 1 167 ? 11.859 -0.697 8.726 1.00 93.81 167 PRO A O 1
ATOM 1359 N N . SER A 1 168 ? 11.627 -2.454 10.110 1.00 88.25 168 SER A N 1
ATOM 1360 C CA . SER A 1 168 ? 13.057 -2.735 10.264 1.00 88.25 168 SER A CA 1
ATOM 1361 C C . SER A 1 168 ? 13.538 -3.826 9.310 1.00 88.25 168 SER A C 1
ATOM 1363 O O . SER A 1 168 ? 12.778 -4.664 8.831 1.00 88.25 168 SER A O 1
ATOM 1365 N N . ASP A 1 169 ? 14.847 -3.826 9.073 1.00 75.31 169 ASP A N 1
ATOM 1366 C CA . ASP A 1 169 ? 15.596 -4.871 8.371 1.00 75.31 169 ASP A CA 1
ATOM 1367 C C . ASP A 1 169 ? 15.953 -6.076 9.267 1.00 75.31 169 ASP A C 1
ATOM 1369 O O . ASP A 1 169 ? 16.576 -7.032 8.803 1.00 75.31 169 ASP A O 1
ATOM 1373 N N . LYS A 1 170 ? 15.562 -6.022 10.544 1.00 61.97 170 LYS A N 1
ATOM 1374 C CA . LYS A 1 170 ? 15.764 -7.047 11.576 1.00 61.97 170 LYS A CA 1
ATOM 1375 C C . LYS A 1 170 ? 14.443 -7.609 12.065 1.00 61.97 170 LYS A C 1
ATOM 1377 O O . LYS A 1 170 ? 13.504 -6.793 12.229 1.00 61.97 170 LYS A O 1
#

Sequence (170 aa):
YPAVDGVMNMHGRTILLALLQARISPEHASRMWQTMMDDSGYDHMLKAWLVLDNHDTPRLNHILKQDWQIRMARTLQFTLPGSVCLYYGSEVGMEGGEDPENRAPMRWDLVKEQNQTLRLHKQLIDLRQKHRSLRVGEFRRLDSAGTFAFQRTTDRVSETVLVLANPSDK